Protein AF-A0ABD0Q5T2-F1 (afdb_monomer_lite)

InterPro domains:
  IPR003439 ABC transporter-like, ATP-binding domain [PF00005] (1-73)
  IPR027417 P-loop containing nucleoside triphosphate hydrolase [G3DSA:3.40.50.300] (1-101)
  IPR027417 P-loop containing nucleoside triphosphate hydrolase [SSF52540] (1-100)
  IPR050173 ATP-binding cassette transpor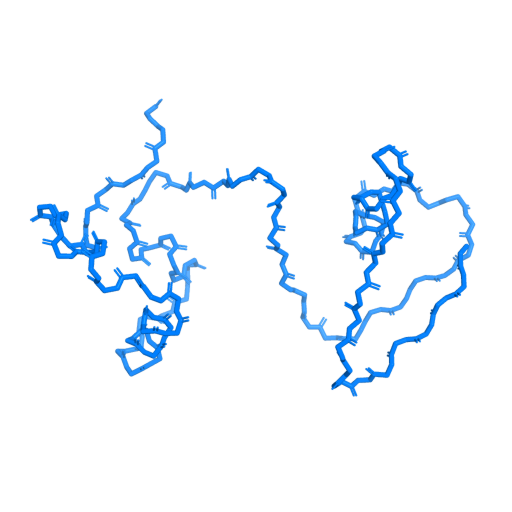ter C-like [PTHR24223] (1-101)

Structure (mmCIF, N/CA/C/O backbone):
data_AF-A0ABD0Q5T2-F1
#
_entry.id   AF-A0ABD0Q5T2-F1
#
loop_
_atom_site.group_PDB
_atom_site.id
_atom_site.type_symbol
_atom_site.label_atom_id
_atom_site.label_alt_id
_atom_site.label_comp_id
_atom_site.label_asym_id
_atom_site.label_entity_id
_atom_site.label_seq_id
_atom_site.pdbx_PDB_ins_code
_atom_site.Cartn_x
_atom_site.Cartn_y
_atom_site.Cartn_z
_atom_site.occupancy
_atom_site.B_iso_or_equiv
_atom_site.auth_seq_id
_atom_site.auth_comp_id
_atom_site.auth_asym_id
_atom_site.auth_atom_id
_atom_site.pdbx_PDB_model_num
ATOM 1 N N . ILE A 1 1 ? -11.374 5.739 22.724 1.00 89.81 1 ILE A N 1
ATOM 2 C CA . ILE A 1 1 ? -11.622 6.475 21.456 1.00 89.81 1 ILE A CA 1
ATOM 3 C C . ILE A 1 1 ? -12.885 5.889 20.842 1.00 89.81 1 ILE A C 1
ATOM 5 O O . ILE A 1 1 ? -12.976 4.672 20.813 1.00 89.81 1 ILE A O 1
ATOM 9 N N . ASN A 1 2 ? -13.835 6.714 20.390 1.00 95.38 2 ASN A N 1
ATOM 10 C CA . ASN A 1 2 ? -15.090 6.248 19.787 1.00 95.38 2 ASN A CA 1
ATOM 11 C C . ASN A 1 2 ? -15.230 6.856 18.389 1.00 95.38 2 ASN A C 1
ATOM 13 O O . ASN A 1 2 ? -15.419 8.063 18.267 1.00 95.38 2 ASN A O 1
ATOM 17 N N . VAL A 1 3 ? -15.097 6.035 17.347 1.00 95.44 3 VAL A N 1
ATOM 18 C CA . VAL A 1 3 ? -15.182 6.462 15.943 1.00 95.44 3 VAL A CA 1
ATOM 19 C C . VAL A 1 3 ? -15.921 5.390 15.150 1.00 95.44 3 VAL A C 1
ATOM 21 O O . VAL A 1 3 ? -15.700 4.198 15.353 1.00 95.44 3 VAL A O 1
ATOM 24 N N . MET A 1 4 ? -16.781 5.820 14.230 1.00 96.44 4 MET A N 1
ATOM 25 C CA . MET A 1 4 ? -17.441 4.963 13.251 1.00 96.44 4 MET A CA 1
ATOM 26 C C . MET A 1 4 ? -17.218 5.562 11.865 1.00 96.44 4 MET A C 1
ATOM 28 O O . MET A 1 4 ? -17.471 6.746 11.658 1.00 96.44 4 MET A O 1
ATOM 32 N N . VAL A 1 5 ? -16.732 4.748 10.930 1.00 96.31 5 VAL A N 1
ATOM 33 C CA . VAL A 1 5 ? -16.388 5.186 9.573 1.00 96.31 5 VAL A CA 1
ATOM 34 C C . VAL A 1 5 ? -17.283 4.447 8.578 1.00 96.31 5 VAL A C 1
ATOM 36 O O . VAL A 1 5 ? -17.173 3.224 8.468 1.00 96.31 5 VAL A O 1
ATOM 39 N N . PRO A 1 6 ? -18.185 5.143 7.862 1.00 96.69 6 PRO A N 1
ATOM 40 C CA . PRO A 1 6 ? -18.997 4.522 6.824 1.00 96.69 6 PRO A CA 1
ATOM 41 C C . PRO A 1 6 ? -18.141 3.970 5.681 1.00 96.69 6 PRO A C 1
ATOM 43 O O . PRO A 1 6 ? -17.119 4.552 5.306 1.00 96.69 6 PRO A O 1
ATOM 46 N N . GLN A 1 7 ? -18.583 2.863 5.085 1.00 95.94 7 GLN A N 1
ATOM 47 C CA . GLN A 1 7 ? -17.934 2.294 3.906 1.00 95.94 7 GLN A CA 1
ATOM 48 C C . GLN A 1 7 ? -17.962 3.297 2.741 1.00 95.94 7 GLN A C 1
ATOM 50 O O . GLN A 1 7 ? -19.000 3.891 2.461 1.00 95.94 7 GLN A O 1
ATOM 55 N N . GLY A 1 8 ? -16.826 3.461 2.056 1.00 96.25 8 GLY A N 1
ATOM 56 C CA . GLY A 1 8 ? -16.694 4.384 0.921 1.00 96.25 8 GLY A CA 1
ATOM 57 C C . GLY A 1 8 ? -16.453 5.846 1.311 1.00 96.25 8 GLY A C 1
ATOM 58 O O . GLY A 1 8 ? -16.541 6.717 0.452 1.00 96.25 8 GLY A O 1
ATOM 59 N N . SER A 1 9 ? -16.162 6.128 2.584 1.00 97.06 9 SER A N 1
ATOM 60 C CA . SER A 1 9 ? -15.827 7.476 3.052 1.00 97.06 9 SER A CA 1
ATOM 61 C C . SER A 1 9 ? -14.319 7.768 3.005 1.00 97.06 9 SER A C 1
ATOM 63 O O . SER A 1 9 ? -13.492 6.857 3.066 1.00 97.06 9 SER A O 1
ATOM 65 N N . LEU A 1 10 ? -13.971 9.057 2.916 1.00 97.25 10 LEU A N 1
ATOM 66 C CA . LEU A 1 10 ? -12.609 9.572 3.070 1.00 97.25 10 LEU A CA 1
ATOM 67 C C . LEU A 1 10 ? -12.487 10.251 4.440 1.00 97.25 10 LEU A C 1
ATOM 69 O O . LEU A 1 10 ? -13.215 11.202 4.723 1.00 97.25 10 LEU A O 1
ATOM 73 N N . LEU A 1 11 ? -11.568 9.774 5.281 1.00 96.38 11 LEU A N 1
ATOM 74 C CA . LEU A 1 11 ? -11.336 10.285 6.634 1.00 96.38 11 LEU A CA 1
ATOM 75 C C . LEU A 1 11 ? -9.895 10.784 6.781 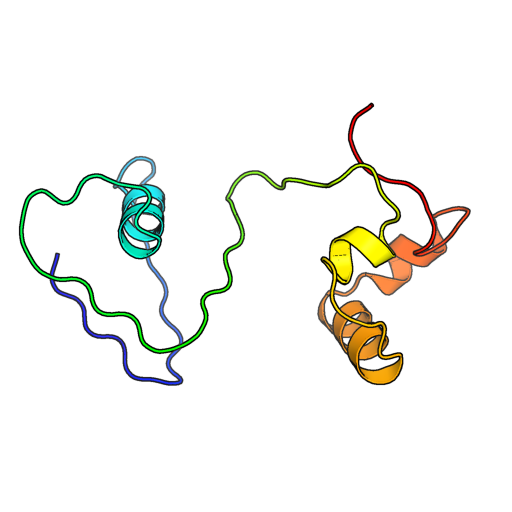1.00 96.38 11 LEU A C 1
ATOM 77 O O . LEU A 1 11 ? -8.959 10.113 6.353 1.00 96.38 11 LEU A O 1
ATOM 81 N N . ALA A 1 12 ? -9.719 11.920 7.458 1.00 97.31 12 ALA A N 1
ATOM 82 C CA . ALA A 1 12 ? -8.416 12.440 7.860 1.00 97.31 12 ALA A CA 1
ATOM 83 C C . ALA A 1 12 ? -8.300 12.501 9.392 1.00 97.31 12 ALA A C 1
ATOM 85 O O . ALA A 1 12 ? -9.251 12.875 10.078 1.00 97.31 12 ALA A O 1
ATOM 86 N N . VAL A 1 13 ? -7.119 12.170 9.925 1.00 96.12 13 VAL A N 1
ATOM 87 C CA . VAL A 1 13 ? -6.789 12.282 11.355 1.00 96.12 13 VAL A CA 1
ATOM 88 C C . VAL A 1 13 ? -5.726 13.362 11.531 1.00 96.12 13 VAL A C 1
ATOM 90 O O . VAL A 1 13 ? -4.627 13.253 10.991 1.00 96.12 13 VAL A O 1
ATOM 93 N N . VAL A 1 14 ? -6.038 14.400 12.305 1.00 97.00 14 VAL A N 1
ATOM 94 C CA . VAL A 1 14 ? -5.176 15.576 12.497 1.00 97.00 14 VAL A CA 1
ATOM 95 C C . VAL A 1 14 ? -4.895 15.825 13.977 1.00 97.00 14 VAL A C 1
ATOM 97 O O . VAL A 1 14 ? -5.682 15.455 14.843 1.00 97.00 14 VAL A O 1
ATOM 100 N N . GLY A 1 15 ? -3.751 16.442 14.274 1.00 97.00 15 GLY A N 1
ATOM 101 C CA . GLY A 1 15 ? -3.328 16.767 15.637 1.00 97.00 15 GLY A CA 1
ATOM 102 C C . GLY A 1 15 ? -1.821 17.003 15.736 1.00 97.00 15 GLY A C 1
ATOM 103 O O . GLY A 1 15 ? -1.077 16.705 14.796 1.00 97.00 15 GLY A O 1
ATOM 104 N N . HIS A 1 16 ? -1.357 17.514 16.876 1.00 97.50 16 HIS A N 1
ATOM 105 C CA . HIS A 1 16 ? 0.055 17.842 17.115 1.00 97.50 16 HIS A CA 1
ATOM 106 C C . HIS A 1 16 ? 0.999 16.627 17.024 1.00 97.50 16 HIS A C 1
ATOM 108 O O . HIS A 1 16 ? 0.580 15.466 17.067 1.00 97.50 16 HIS A O 1
ATOM 114 N N . VAL A 1 17 ? 2.303 16.874 16.873 1.00 96.31 17 VAL A N 1
ATOM 115 C CA . VAL A 1 17 ? 3.325 15.814 16.944 1.00 96.31 17 VAL A CA 1
ATOM 116 C C . VAL A 1 17 ? 3.236 15.119 18.308 1.00 96.31 17 VAL A C 1
ATOM 118 O O . VAL A 1 17 ? 2.999 15.769 19.320 1.00 96.31 17 VAL A O 1
ATOM 121 N N . GLY A 1 18 ? 3.352 13.788 18.330 1.00 95.00 18 GLY A N 1
ATOM 122 C CA . GLY A 1 18 ? 3.257 13.001 19.565 1.00 95.00 18 GLY A CA 1
ATOM 123 C C . GLY A 1 18 ? 1.837 12.771 20.103 1.00 95.00 18 GLY A C 1
ATOM 124 O O . GLY A 1 18 ? 1.687 12.074 21.096 1.00 95.00 18 GLY A O 1
ATOM 125 N N . CYS A 1 19 ? 0.776 13.262 19.447 1.00 96.50 19 CYS A N 1
ATOM 126 C CA . CYS A 1 19 ? -0.603 13.083 19.934 1.00 96.50 19 CYS A CA 1
ATOM 127 C C . CYS A 1 19 ? -1.218 11.689 19.661 1.00 96.50 19 CYS A C 1
ATOM 129 O O . CYS A 1 19 ? -2.429 11.523 19.773 1.00 96.50 19 CYS A O 1
ATOM 131 N N . GLY A 1 20 ? -0.415 10.704 19.239 1.00 95.94 20 GLY A N 1
ATOM 132 C CA . GLY A 1 20 ? -0.873 9.323 19.040 1.00 95.94 20 GLY A CA 1
ATOM 133 C C . GLY A 1 20 ? -1.538 9.005 17.694 1.00 95.94 20 GLY A C 1
ATOM 134 O O . GLY A 1 20 ? -2.242 8.009 17.599 1.00 95.94 20 GLY A O 1
ATOM 135 N N . LYS A 1 21 ? -1.322 9.798 16.631 1.00 96.94 21 LYS A N 1
ATOM 136 C CA . LYS A 1 21 ? -1.872 9.496 15.286 1.00 96.94 21 LYS A CA 1
ATOM 137 C C . LYS A 1 21 ? -1.369 8.158 14.738 1.00 96.94 21 LYS A C 1
ATOM 139 O O . LYS A 1 21 ? -2.166 7.326 14.326 1.00 96.94 21 LYS A O 1
ATOM 144 N N . THR A 1 22 ? -0.056 7.938 14.785 1.00 96.38 22 THR A N 1
ATOM 145 C CA . THR A 1 22 ? 0.556 6.665 14.380 1.00 96.38 22 THR A CA 1
ATOM 146 C C . THR A 1 22 ? 0.088 5.530 15.290 1.00 96.38 22 THR A C 1
ATOM 148 O O . THR A 1 22 ? -0.284 4.475 14.798 1.00 96.38 22 THR A O 1
ATOM 151 N N . SER A 1 23 ? -0.019 5.781 16.600 1.00 95.88 23 SER A N 1
ATOM 152 C CA . SER A 1 23 ? -0.560 4.816 17.565 1.00 95.88 23 SER A CA 1
ATOM 153 C C . SER A 1 23 ? -2.008 4.422 17.255 1.00 95.88 23 SER A C 1
ATOM 155 O O . SER A 1 23 ? -2.362 3.256 17.371 1.00 95.88 23 SER A O 1
ATOM 157 N N . LEU A 1 24 ? -2.852 5.357 16.805 1.00 95.56 24 LEU A N 1
ATOM 158 C CA . LEU A 1 24 ? -4.211 5.039 16.367 1.00 95.56 24 LEU A CA 1
ATOM 159 C C . LEU A 1 24 ? -4.199 4.073 15.175 1.00 95.56 24 LEU A C 1
ATOM 161 O O . LEU A 1 24 ? -4.961 3.110 15.175 1.00 95.56 24 LEU A O 1
ATOM 165 N N . VAL A 1 25 ? -3.332 4.301 14.184 1.00 96.12 25 VAL A N 1
ATOM 166 C CA . VAL A 1 25 ? -3.198 3.406 13.022 1.00 96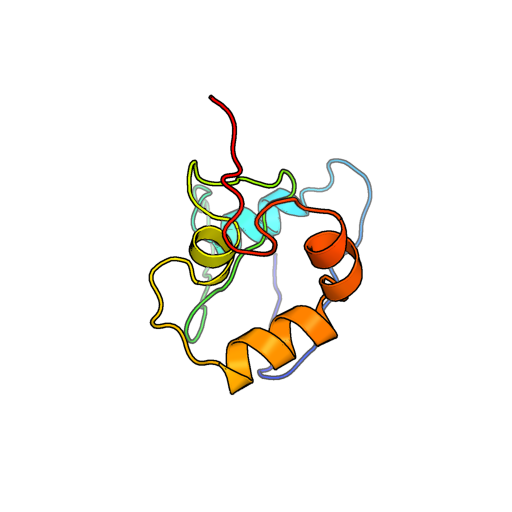.12 25 VAL A CA 1
ATOM 167 C C . VAL A 1 25 ? -2.675 2.031 13.448 1.00 96.12 25 VAL A C 1
ATOM 169 O O . VAL A 1 25 ? -3.293 1.029 13.102 1.00 96.12 25 VAL A O 1
ATOM 172 N N . SER A 1 26 ? -1.623 1.960 14.268 1.00 95.62 26 SER A N 1
ATOM 173 C CA . SER A 1 26 ? -1.094 0.687 14.786 1.00 95.62 26 SER A CA 1
ATOM 174 C C . SER A 1 26 ? -2.117 -0.084 15.629 1.00 95.62 26 SER A C 1
ATOM 176 O O . SER A 1 26 ? -2.219 -1.303 15.508 1.00 95.62 26 SER A O 1
ATOM 178 N N . ALA A 1 27 ? -2.947 0.600 16.424 1.00 95.25 27 ALA A N 1
ATOM 179 C CA . ALA A 1 27 ? -4.046 -0.036 17.151 1.00 95.25 27 ALA A CA 1
ATOM 180 C C . ALA A 1 27 ? -5.104 -0.637 16.208 1.00 95.25 27 ALA A C 1
ATOM 182 O O . ALA A 1 27 ? -5.617 -1.722 16.481 1.00 95.25 27 ALA A O 1
ATOM 183 N N . LEU A 1 28 ? -5.410 0.025 15.084 1.00 95.31 28 LEU A N 1
ATOM 184 C CA . LEU A 1 28 ? -6.310 -0.516 14.056 1.00 95.31 28 LEU A CA 1
ATOM 185 C C . LEU A 1 28 ? -5.702 -1.725 13.331 1.00 95.31 28 LEU A C 1
ATOM 187 O O . LEU A 1 28 ? -6.431 -2.651 12.988 1.00 95.31 28 LEU A O 1
ATOM 191 N N . LEU A 1 29 ? -4.384 -1.746 13.130 1.00 95.38 29 LEU A N 1
ATOM 192 C CA . LEU A 1 29 ? -3.667 -2.881 12.536 1.00 95.38 29 LEU A CA 1
ATOM 193 C C . LEU A 1 29 ? -3.485 -4.063 13.502 1.00 95.38 29 LEU A C 1
ATOM 195 O O . LEU A 1 29 ? -3.093 -5.144 13.071 1.00 95.38 29 LEU A O 1
ATOM 199 N N . GLY A 1 30 ? -3.786 -3.881 14.792 1.00 93.88 30 GLY A N 1
ATOM 200 C CA . GLY A 1 30 ? -3.581 -4.900 15.824 1.00 93.88 30 GLY A CA 1
ATOM 201 C C . GLY A 1 30 ? -2.134 -5.014 16.314 1.00 93.88 30 GLY A C 1
ATOM 202 O O . GLY A 1 30 ? -1.790 -5.993 16.966 1.00 93.88 30 GLY A O 1
ATOM 203 N N . GLU A 1 31 ? -1.291 -4.019 16.032 1.00 94.38 31 GLU A N 1
ATOM 204 C CA . GLU A 1 31 ? 0.120 -3.971 16.450 1.00 94.38 31 GLU A CA 1
ATOM 205 C C . GLU A 1 31 ? 0.310 -3.434 17.880 1.00 94.38 31 GLU A C 1
ATOM 207 O O . GLU A 1 31 ? 1.427 -3.386 18.389 1.00 94.38 31 GLU A O 1
ATOM 212 N N . MET A 1 32 ? -0.769 -3.001 18.537 1.00 94.81 32 MET A N 1
ATOM 213 C CA . MET A 1 32 ? -0.746 -2.499 19.912 1.00 94.81 32 MET A CA 1
ATOM 214 C C . MET A 1 32 ? -1.584 -3.372 20.839 1.00 94.81 32 MET A C 1
ATOM 216 O O . MET A 1 32 ? -2.652 -3.859 20.464 1.00 94.81 32 MET A O 1
ATOM 220 N N . GLU A 1 33 ? -1.130 -3.504 22.086 1.00 94.81 33 GLU A N 1
ATOM 221 C CA . GLU A 1 33 ? -1.904 -4.163 23.131 1.00 94.81 33 GLU A CA 1
ATOM 222 C C . GLU A 1 33 ? -3.181 -3.368 23.426 1.00 94.81 33 GLU A C 1
ATOM 224 O O . GLU A 1 33 ? -3.159 -2.175 23.749 1.00 94.81 33 GLU A O 1
ATOM 229 N N . LYS A 1 34 ? -4.323 -4.042 23.305 1.00 93.50 34 LYS A N 1
ATOM 230 C CA . LYS A 1 34 ? -5.622 -3.453 23.597 1.00 93.50 34 LYS A CA 1
ATOM 231 C C . LYS A 1 34 ? -5.904 -3.568 25.090 1.00 93.50 34 LYS A C 1
ATOM 233 O O . LYS A 1 34 ? -6.108 -4.670 25.584 1.00 93.50 34 LYS A O 1
ATOM 238 N N . GLN A 1 35 ? -6.022 -2.429 25.766 1.00 94.12 35 GLN A N 1
ATOM 239 C CA . GLN A 1 35 ? -6.435 -2.397 27.170 1.00 94.12 35 GLN A CA 1
ATOM 240 C C . GLN A 1 35 ? -7.935 -2.697 27.320 1.00 94.12 35 GLN A C 1
ATOM 242 O O . GLN A 1 35 ? -8.314 -3.664 27.969 1.00 94.12 35 GLN A O 1
ATOM 247 N N . GLU A 1 36 ? -8.798 -1.913 26.665 1.00 95.38 36 GLU A N 1
ATOM 248 C CA . GLU A 1 36 ? -10.259 -2.036 26.771 1.00 95.38 36 GLU A CA 1
ATOM 249 C C . GLU A 1 36 ? -10.961 -1.684 25.443 1.00 95.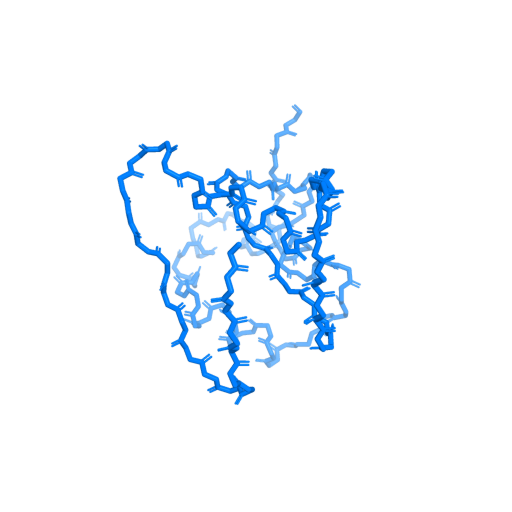38 36 GLU A C 1
ATOM 251 O O . GLU A 1 36 ? -10.365 -1.106 24.532 1.00 95.38 36 GLU A O 1
ATOM 256 N N . GLY A 1 37 ? -12.248 -2.034 25.321 1.00 95.06 37 GLY A N 1
ATOM 257 C CA . GLY A 1 37 ? -13.088 -1.711 24.161 1.00 95.06 37 GLY A CA 1
ATOM 258 C C . GLY A 1 37 ? -13.037 -2.725 23.010 1.00 95.06 37 GLY A C 1
ATOM 259 O O . GLY A 1 37 ? -12.547 -3.856 23.141 1.00 95.06 37 GLY A O 1
ATOM 260 N N . GLN A 1 38 ? -13.587 -2.326 21.860 1.00 95.00 38 GLN A N 1
ATOM 261 C CA . GLN A 1 38 ? -13.741 -3.178 20.679 1.00 95.00 38 GLN A CA 1
ATOM 262 C C . GLN A 1 38 ? -13.331 -2.442 19.400 1.00 95.00 38 GLN A C 1
ATOM 264 O O . GLN A 1 38 ? -13.657 -1.273 19.210 1.00 95.00 38 GLN A O 1
ATOM 269 N N . ILE A 1 39 ? -12.647 -3.164 18.513 1.00 95.50 39 ILE A N 1
ATOM 270 C CA . ILE A 1 39 ? -12.300 -2.734 17.158 1.00 95.50 39 ILE A CA 1
ATOM 271 C C . ILE A 1 39 ? -12.898 -3.765 16.200 1.00 95.50 39 ILE A C 1
ATOM 273 O O . ILE A 1 39 ? -12.802 -4.967 16.446 1.00 95.50 39 ILE A O 1
ATOM 277 N N . SER A 1 40 ? -13.539 -3.300 15.131 1.00 95.56 40 SER A N 1
ATOM 278 C CA . SER A 1 40 ? -14.097 -4.150 14.079 1.00 95.56 40 SER A CA 1
ATOM 279 C C . SER A 1 40 ? -13.747 -3.557 12.722 1.00 95.56 40 SER A C 1
ATOM 281 O O . SER A 1 40 ? -14.130 -2.426 12.426 1.00 95.56 40 SER A O 1
ATOM 283 N N . ILE A 1 41 ? -13.043 -4.328 11.894 1.00 95.62 41 ILE A N 1
ATOM 284 C CA . ILE A 1 41 ? -12.637 -3.947 10.538 1.00 95.62 41 ILE A CA 1
ATOM 285 C C . ILE A 1 41 ? -13.275 -4.923 9.556 1.00 95.62 41 ILE A C 1
ATOM 287 O O . ILE A 1 41 ? -13.294 -6.131 9.784 1.00 95.62 41 ILE A O 1
ATOM 291 N N . ARG A 1 42 ? -13.821 -4.394 8.459 1.00 94.81 42 ARG A N 1
ATOM 292 C CA . ARG A 1 42 ? -14.473 -5.186 7.414 1.00 94.81 42 ARG A CA 1
ATOM 293 C C . ARG A 1 42 ? -13.601 -5.216 6.160 1.00 94.81 42 ARG A C 1
ATOM 295 O O . ARG A 1 42 ? -13.370 -4.173 5.560 1.00 94.81 42 ARG A O 1
ATOM 302 N N . GLY A 1 43 ? -13.221 -6.413 5.715 1.00 94.75 43 GLY A N 1
ATOM 303 C CA . GLY A 1 43 ? -12.474 -6.625 4.470 1.00 94.75 43 GLY A CA 1
ATOM 304 C C . GLY A 1 43 ? -10.953 -6.600 4.644 1.00 94.75 43 GLY A C 1
ATOM 305 O O . GLY A 1 43 ? -10.441 -6.725 5.753 1.00 94.75 43 GLY A O 1
ATOM 306 N N . SER A 1 44 ? -10.236 -6.488 3.525 1.00 95.25 44 SER A N 1
ATOM 307 C CA . SER A 1 44 ? -8.772 -6.417 3.486 1.00 95.25 44 SER A CA 1
ATOM 308 C C . SER A 1 44 ? -8.257 -5.018 3.818 1.00 95.25 44 SER A C 1
ATOM 310 O O . SER A 1 44 ? -8.869 -4.027 3.421 1.00 95.25 44 SER A O 1
ATOM 312 N N . VAL A 1 45 ? -7.090 -4.947 4.455 1.00 95.94 45 VAL A N 1
ATOM 313 C CA . VAL A 1 45 ? -6.414 -3.694 4.817 1.00 95.94 45 VAL A CA 1
ATOM 314 C C . VAL A 1 45 ? -5.156 -3.519 3.967 1.00 95.94 45 VAL A C 1
ATOM 316 O O . VAL A 1 45 ? -4.431 -4.482 3.728 1.00 95.94 45 VAL A O 1
ATOM 319 N N . ALA A 1 46 ? -4.903 -2.289 3.520 1.00 96.38 46 ALA A N 1
ATOM 320 C CA . ALA A 1 46 ? -3.626 -1.865 2.957 1.00 96.38 46 ALA A CA 1
ATOM 321 C C . ALA A 1 46 ? -3.012 -0.816 3.890 1.00 96.38 46 ALA A C 1
ATOM 323 O O . ALA A 1 46 ? -3.726 0.055 4.389 1.00 96.38 46 ALA A O 1
ATOM 324 N N . TYR A 1 47 ? -1.707 -0.908 4.129 1.00 96.25 47 TYR A N 1
ATOM 325 C CA . TYR A 1 47 ? -0.982 -0.029 5.040 1.00 96.25 47 TYR A CA 1
ATOM 326 C C . TYR A 1 47 ? 0.272 0.515 4.362 1.00 96.25 47 TYR A C 1
ATOM 328 O O . TYR A 1 47 ? 0.976 -0.222 3.675 1.00 96.25 47 TYR A O 1
ATOM 336 N N . VAL A 1 48 ? 0.535 1.804 4.571 1.00 96.12 48 VAL A N 1
ATOM 337 C CA . VAL A 1 48 ? 1.761 2.477 4.142 1.00 96.12 48 VAL A CA 1
ATOM 338 C C . VAL A 1 48 ? 2.405 3.082 5.393 1.00 96.12 48 VAL A C 1
ATOM 340 O O . VAL A 1 48 ? 1.805 3.977 5.996 1.00 96.12 48 VAL A O 1
ATOM 343 N N . PRO A 1 49 ? 3.577 2.585 5.826 1.00 94.25 49 PRO A N 1
ATOM 344 C CA . PRO A 1 49 ? 4.249 3.084 7.019 1.00 94.25 49 PRO A CA 1
ATOM 345 C C . PRO A 1 49 ? 4.834 4.484 6.811 1.00 94.25 49 PRO A C 1
ATOM 347 O O . PRO A 1 49 ? 5.071 4.925 5.689 1.00 94.25 49 PRO A O 1
ATOM 350 N N . GLN A 1 50 ? 5.113 5.174 7.921 1.00 91.38 50 GLN A N 1
ATOM 351 C CA . GLN A 1 50 ? 5.763 6.490 7.898 1.00 91.38 50 GLN A CA 1
ATOM 352 C C . GLN A 1 50 ? 7.176 6.430 7.296 1.00 91.38 50 GLN A C 1
ATOM 354 O O . GLN A 1 50 ? 7.576 7.347 6.582 1.00 91.38 50 GLN A O 1
ATOM 359 N N . GLN A 1 51 ? 7.931 5.372 7.601 1.00 93.81 51 GLN A N 1
ATOM 360 C CA . GLN A 1 51 ? 9.220 5.091 6.979 1.00 93.81 51 GLN A CA 1
ATOM 361 C C . GLN A 1 51 ? 9.015 4.005 5.928 1.00 93.81 51 GLN A C 1
ATOM 363 O O . GLN A 1 51 ? 8.555 2.913 6.258 1.00 93.81 51 GLN A O 1
ATOM 368 N N . ALA A 1 52 ? 9.338 4.317 4.674 1.00 93.06 52 ALA A N 1
ATOM 369 C CA . ALA A 1 52 ? 9.237 3.358 3.585 1.00 93.06 52 ALA A CA 1
ATOM 370 C C . ALA A 1 52 ? 10.151 2.151 3.839 1.00 93.06 52 ALA A C 1
ATOM 372 O O . ALA A 1 52 ? 11.279 2.299 4.307 1.00 93.06 52 ALA A O 1
ATOM 373 N N . TRP A 1 53 ? 9.654 0.966 3.496 1.00 94.06 53 TRP A N 1
ATOM 374 C CA . TRP A 1 53 ? 10.412 -0.278 3.504 1.00 94.06 53 TRP A CA 1
ATOM 375 C C . TRP A 1 53 ? 10.393 -0.865 2.095 1.00 94.06 53 TRP A C 1
ATOM 377 O O . TRP A 1 53 ? 9.325 -0.985 1.493 1.00 94.06 53 TRP A O 1
ATOM 387 N N . ILE A 1 54 ? 11.572 -1.184 1.567 1.00 94.88 54 ILE A N 1
ATOM 388 C CA . ILE A 1 54 ? 11.776 -1.653 0.194 1.00 94.88 54 ILE A CA 1
ATOM 389 C C . ILE A 1 54 ? 12.529 -2.981 0.267 1.00 94.88 54 ILE A C 1
ATOM 391 O O . ILE A 1 54 ? 13.517 -3.097 0.988 1.00 94.88 54 ILE A O 1
ATOM 395 N N . GLN A 1 55 ? 12.048 -3.985 -0.463 1.00 94.31 55 GLN A N 1
ATOM 396 C CA . GLN A 1 55 ? 12.692 -5.292 -0.577 1.00 94.31 55 GLN A CA 1
ATOM 397 C C . GLN A 1 55 ? 13.859 -5.239 -1.557 1.00 94.31 55 GLN A C 1
ATOM 399 O O . GLN A 1 55 ? 13.778 -4.547 -2.571 1.00 94.31 55 GLN A O 1
ATOM 404 N N . ASN A 1 56 ? 14.872 -6.069 -1.304 1.00 95.81 56 ASN A N 1
ATOM 405 C CA . ASN A 1 56 ? 15.984 -6.316 -2.223 1.00 95.81 56 ASN A CA 1
ATOM 406 C C . ASN A 1 56 ? 15.510 -7.147 -3.417 1.00 95.81 56 ASN A C 1
ATOM 408 O O . ASN A 1 56 ? 15.622 -8.373 -3.427 1.00 95.81 56 ASN A O 1
ATOM 412 N N . ALA A 1 57 ? 14.911 -6.467 -4.386 1.00 96.06 57 ALA A N 1
ATOM 413 C CA . ALA A 1 57 ? 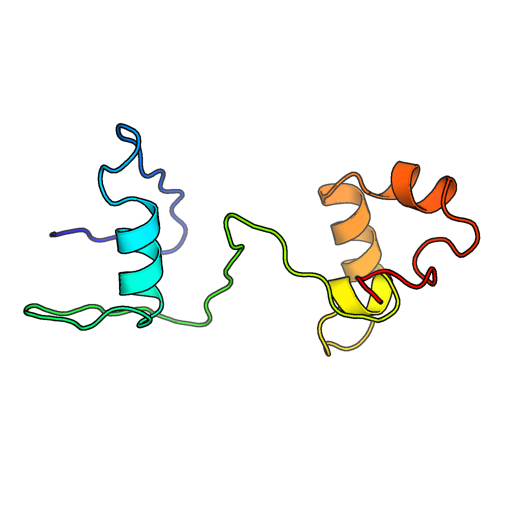14.295 -7.041 -5.572 1.00 96.06 57 ALA A CA 1
ATOM 414 C C . ALA A 1 57 ? 14.195 -5.972 -6.669 1.00 96.06 57 ALA A C 1
ATOM 416 O O . ALA A 1 57 ? 14.587 -4.818 -6.471 1.00 96.06 57 ALA A O 1
ATOM 417 N N . THR A 1 58 ? 13.640 -6.319 -7.830 1.00 97.12 58 THR A N 1
ATOM 418 C CA . THR A 1 58 ? 13.355 -5.300 -8.845 1.00 97.12 58 THR A CA 1
ATOM 419 C C . THR A 1 58 ? 12.301 -4.307 -8.346 1.00 97.12 58 THR A C 1
ATOM 421 O O . THR A 1 58 ? 11.480 -4.612 -7.468 1.00 97.12 58 THR A O 1
ATOM 424 N N . LEU A 1 59 ? 12.292 -3.102 -8.914 1.00 96.81 59 LEU A N 1
ATOM 425 C CA . LEU A 1 59 ? 11.248 -2.113 -8.645 1.00 96.81 59 LEU A CA 1
ATOM 426 C C . LEU A 1 59 ? 9.856 -2.682 -8.966 1.00 96.81 59 LEU A C 1
ATOM 428 O O . LEU A 1 59 ? 8.935 -2.551 -8.155 1.00 96.81 59 LEU A O 1
ATOM 432 N N . ARG A 1 60 ? 9.712 -3.394 -10.092 1.00 97.38 60 ARG A N 1
ATOM 433 C CA . ARG A 1 60 ? 8.474 -4.092 -10.463 1.00 97.38 60 ARG A CA 1
ATOM 434 C C . ARG A 1 60 ? 8.034 -5.082 -9.389 1.00 97.38 60 ARG A C 1
ATOM 436 O O . ARG A 1 60 ? 6.859 -5.085 -9.030 1.00 97.38 60 ARG A O 1
ATOM 443 N N . ASP A 1 61 ? 8.943 -5.894 -8.860 1.00 97.38 61 ASP A N 1
ATOM 444 C CA . ASP A 1 61 ? 8.602 -6.888 -7.835 1.00 97.38 61 ASP A CA 1
ATOM 445 C C . ASP A 1 61 ? 8.165 -6.236 -6.522 1.00 97.38 61 ASP A C 1
ATOM 447 O O . ASP A 1 61 ? 7.219 -6.705 -5.884 1.00 97.38 61 ASP A O 1
ATOM 451 N N . ASN A 1 62 ? 8.786 -5.112 -6.153 1.00 97.00 62 ASN A N 1
ATOM 452 C CA . ASN A 1 62 ? 8.353 -4.299 -5.018 1.00 97.00 62 ASN A CA 1
ATOM 453 C C . ASN A 1 62 ? 6.926 -3.752 -5.206 1.00 97.00 62 ASN A C 1
ATOM 455 O O . ASN A 1 62 ? 6.133 -3.811 -4.267 1.00 97.00 62 ASN A O 1
ATOM 459 N N . ILE A 1 63 ? 6.568 -3.281 -6.409 1.00 96.88 63 ILE A N 1
ATOM 460 C CA . ILE A 1 63 ? 5.208 -2.798 -6.720 1.00 96.88 63 ILE A CA 1
ATOM 461 C C . ILE A 1 63 ? 4.191 -3.947 -6.751 1.00 96.88 63 ILE A C 1
ATOM 463 O O . ILE A 1 63 ? 3.078 -3.815 -6.237 1.00 96.88 63 ILE A O 1
ATOM 467 N N . LEU A 1 64 ? 4.538 -5.073 -7.381 1.00 97.62 64 LEU A N 1
ATOM 468 C CA . LEU A 1 64 ? 3.649 -6.230 -7.502 1.00 97.62 64 LEU A CA 1
ATOM 469 C C . LEU A 1 64 ? 3.412 -6.909 -6.157 1.00 97.62 64 LEU A C 1
ATOM 471 O O . LEU A 1 64 ? 2.321 -7.431 -5.921 1.00 97.62 64 LEU A O 1
ATOM 475 N N . PHE A 1 65 ? 4.425 -6.922 -5.292 1.00 96.75 65 PHE A N 1
ATOM 476 C CA . PHE A 1 65 ? 4.363 -7.482 -3.948 1.00 96.75 65 PHE A CA 1
ATOM 477 C C . PHE A 1 65 ? 3.780 -8.910 -3.934 1.00 96.75 65 PHE A C 1
ATOM 479 O O . PHE A 1 65 ? 2.818 -9.225 -3.229 1.00 96.75 65 PHE A O 1
ATOM 486 N N . GLY A 1 66 ? 4.315 -9.769 -4.811 1.00 95.75 66 GLY A N 1
ATOM 487 C CA . GLY A 1 66 ? 3.893 -11.167 -4.978 1.00 95.75 66 GLY A CA 1
ATOM 488 C C . GLY A 1 66 ? 2.590 -11.377 -5.764 1.00 95.75 66 GLY A C 1
ATOM 489 O O . GLY A 1 66 ? 2.136 -12.514 -5.910 1.00 95.75 66 GLY A O 1
ATOM 490 N N . ARG A 1 67 ? 1.958 -10.317 -6.283 1.00 97.44 67 ARG A N 1
ATOM 491 C CA . ARG A 1 67 ? 0.792 -10.424 -7.176 1.00 97.44 67 ARG A CA 1
ATOM 492 C C . ARG A 1 67 ? 1.227 -10.678 -8.626 1.00 97.44 67 ARG A C 1
ATOM 494 O O . ARG A 1 67 ? 2.290 -10.221 -9.035 1.00 97.44 67 ARG A O 1
ATOM 501 N N . PRO A 1 68 ? 0.397 -11.364 -9.432 1.00 97.81 68 PRO A N 1
ATOM 502 C CA . PRO A 1 68 ? 0.693 -11.568 -10.844 1.00 97.81 68 PRO A CA 1
ATOM 503 C C . PRO A 1 68 ? 0.737 -10.238 -11.600 1.00 97.81 68 PRO A C 1
ATOM 505 O O . PRO A 1 68 ? -0.058 -9.328 -11.348 1.00 97.81 68 PRO A O 1
ATOM 508 N N . TYR A 1 69 ? 1.652 -10.161 -12.562 1.00 98.06 69 TYR A N 1
ATOM 509 C CA . TYR A 1 69 ? 1.791 -9.012 -13.442 1.00 98.06 69 TYR A CA 1
ATOM 510 C C . TYR A 1 69 ? 0.602 -8.910 -14.404 1.00 98.06 69 TYR A C 1
ATOM 512 O O . TYR A 1 69 ? 0.310 -9.837 -15.159 1.00 98.06 69 TYR A O 1
ATOM 520 N N . VAL A 1 70 ? -0.079 -7.764 -14.382 1.00 98.38 70 VAL A N 1
ATOM 521 C CA . VAL A 1 70 ? -1.191 -7.446 -15.284 1.00 98.38 70 VAL A CA 1
ATOM 522 C C . VAL A 1 70 ? -0.908 -6.088 -15.908 1.00 98.38 70 VAL A C 1
ATOM 524 O O . VAL A 1 70 ? -1.131 -5.063 -15.267 1.00 98.38 70 VAL A O 1
ATOM 527 N N . GLU A 1 71 ? -0.433 -6.095 -17.155 1.00 97.44 71 GLU A N 1
ATOM 528 C CA . GLU A 1 71 ? 0.069 -4.922 -17.891 1.00 97.44 71 GLU A CA 1
ATOM 529 C C . GLU A 1 71 ? -0.816 -3.679 -17.721 1.00 97.44 71 GLU A C 1
ATOM 531 O O . GLU A 1 71 ? -0.349 -2.632 -17.281 1.00 97.44 71 GLU A O 1
ATOM 536 N N . GLN A 1 72 ? -2.115 -3.800 -18.013 1.00 98.12 72 GLN A N 1
ATOM 537 C CA . GLN A 1 72 ? -3.039 -2.663 -17.985 1.00 98.12 72 GLN A CA 1
ATOM 538 C C . GLN A 1 72 ? -3.173 -2.055 -16.583 1.00 98.12 72 GLN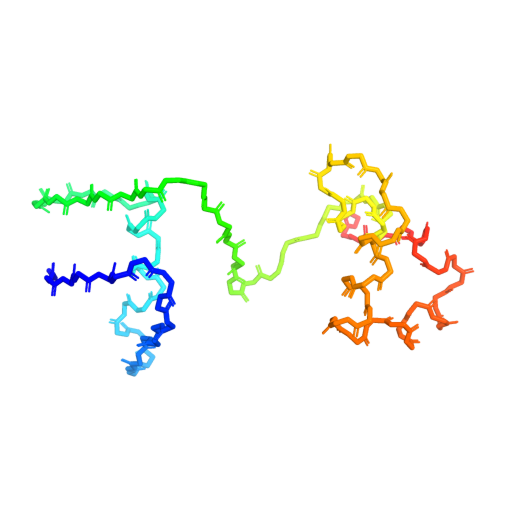 A C 1
ATOM 540 O O . GLN A 1 72 ? -3.171 -0.836 -16.427 1.00 98.12 72 GLN A O 1
ATOM 545 N N . LYS A 1 73 ? -3.268 -2.904 -15.552 1.00 98.06 73 LYS A N 1
ATOM 546 C CA . LYS A 1 73 ? -3.348 -2.451 -14.160 1.00 98.06 73 LYS A CA 1
ATOM 547 C C . LYS A 1 73 ? -2.030 -1.818 -13.728 1.00 98.06 73 LYS A C 1
ATOM 549 O O . LYS A 1 73 ? -2.044 -0.783 -13.074 1.00 98.06 73 LYS A O 1
ATOM 554 N N . TYR A 1 74 ? -0.916 -2.445 -14.089 1.00 98.25 74 TYR A N 1
ATOM 555 C CA . TYR A 1 74 ? 0.414 -1.987 -13.723 1.00 98.25 74 TYR A CA 1
ATOM 556 C C . TYR A 1 74 ? 0.706 -0.603 -14.311 1.00 98.25 74 TYR A C 1
ATOM 558 O O . TYR A 1 74 ? 1.023 0.313 -13.559 1.00 98.25 74 TYR A O 1
ATOM 566 N N . ARG A 1 75 ? 0.468 -0.403 -15.615 1.00 97.50 75 ARG A N 1
ATOM 567 C CA . ARG A 1 75 ? 0.607 0.914 -16.262 1.00 97.50 75 ARG A CA 1
ATOM 568 C C . ARG A 1 75 ? -0.286 1.977 -15.634 1.00 97.50 75 ARG A C 1
ATOM 570 O O . ARG A 1 75 ? 0.193 3.060 -15.329 1.00 97.50 75 ARG A O 1
ATOM 577 N N . CYS A 1 76 ? -1.553 1.649 -15.374 1.00 98.12 76 CYS A N 1
ATOM 578 C CA . CYS A 1 76 ? -2.482 2.578 -14.730 1.00 98.12 76 CYS A CA 1
ATOM 579 C C . CYS A 1 76 ? -1.988 3.019 -13.340 1.00 98.12 76 CYS A C 1
ATOM 581 O O . CYS A 1 76 ? -2.103 4.192 -12.995 1.00 98.12 76 CYS A O 1
ATOM 583 N N . VAL A 1 77 ? -1.401 2.105 -12.558 1.00 97.56 77 VAL A N 1
ATOM 584 C CA . VAL A 1 77 ? -0.795 2.435 -11.258 1.00 97.56 77 VAL A CA 1
ATOM 585 C C . VAL A 1 77 ? 0.439 3.321 -11.429 1.00 97.56 77 VAL A C 1
ATOM 587 O O . VAL A 1 77 ? 0.553 4.314 -10.717 1.00 97.56 77 VAL A O 1
ATOM 590 N N . LEU A 1 78 ? 1.332 3.015 -12.375 1.00 97.62 78 LEU A N 1
ATOM 591 C CA . LEU A 1 78 ? 2.518 3.841 -12.636 1.00 97.62 78 LEU A CA 1
ATOM 592 C C . LEU A 1 78 ? 2.149 5.275 -13.032 1.00 97.62 78 LEU A C 1
ATOM 594 O O . LEU A 1 78 ? 2.728 6.223 -12.504 1.00 97.62 78 LEU A O 1
ATOM 598 N N . GLU A 1 79 ? 1.156 5.434 -13.907 1.00 97.31 79 GLU A N 1
ATOM 599 C CA . GLU A 1 79 ? 0.640 6.742 -14.318 1.00 97.31 79 GLU A CA 1
ATOM 600 C C . GLU A 1 79 ? -0.013 7.486 -13.145 1.00 97.31 79 GLU A C 1
ATOM 602 O O . GLU A 1 79 ? 0.298 8.652 -12.907 1.00 97.31 79 GLU A O 1
ATOM 607 N N . ALA A 1 80 ? -0.872 6.816 -12.367 1.00 97.75 80 ALA A N 1
ATOM 608 C CA . ALA A 1 80 ? -1.550 7.418 -11.216 1.00 97.75 80 ALA A CA 1
ATOM 609 C C . ALA A 1 80 ? -0.581 7.831 -10.093 1.00 97.75 80 ALA A C 1
ATOM 611 O O . ALA A 1 80 ? -0.847 8.795 -9.376 1.00 97.75 80 ALA A O 1
ATOM 612 N N . CYS A 1 81 ? 0.537 7.117 -9.945 1.00 97.56 81 CYS A N 1
ATOM 613 C CA . CYS A 1 81 ? 1.612 7.443 -9.010 1.00 97.56 81 CYS A CA 1
ATOM 614 C C . CYS A 1 81 ? 2.672 8.385 -9.603 1.00 97.56 81 CYS A C 1
ATOM 616 O O . CYS A 1 81 ? 3.622 8.716 -8.900 1.00 97.56 81 CYS A O 1
ATOM 618 N N . ALA A 1 82 ? 2.513 8.816 -10.861 1.00 97.62 82 ALA A N 1
ATOM 619 C CA . ALA A 1 82 ? 3.449 9.672 -11.588 1.00 97.62 82 ALA A CA 1
ATOM 620 C C . ALA A 1 82 ? 4.893 9.131 -11.657 1.00 97.62 82 ALA A C 1
ATOM 622 O O . ALA A 1 82 ? 5.835 9.911 -11.717 1.00 97.62 82 ALA A O 1
ATOM 623 N N . LEU A 1 83 ? 5.064 7.805 -11.692 1.00 97.12 83 LEU A N 1
ATOM 624 C CA . LEU A 1 83 ? 6.380 7.151 -11.665 1.00 97.12 83 LEU A CA 1
ATOM 625 C C . LEU A 1 83 ? 7.052 7.038 -13.040 1.00 97.12 83 LEU A C 1
ATOM 627 O O . LEU A 1 83 ? 8.224 6.687 -13.118 1.00 97.12 83 LEU A O 1
ATOM 631 N N . THR A 1 84 ? 6.339 7.298 -14.139 1.00 95.56 84 THR A N 1
ATOM 632 C CA . THR A 1 84 ? 6.881 7.131 -15.500 1.00 95.56 84 THR A CA 1
ATOM 633 C C . THR A 1 84 ? 8.203 7.881 -15.731 1.00 95.56 84 THR A C 1
ATOM 635 O O . THR A 1 84 ? 9.144 7.238 -16.196 1.00 95.56 84 THR A O 1
ATOM 638 N N . PRO A 1 85 ? 8.345 9.173 -15.363 1.00 96.12 85 PRO A N 1
ATOM 639 C CA . PRO A 1 85 ? 9.607 9.895 -15.548 1.00 96.12 85 PRO A CA 1
ATOM 640 C C . PRO A 1 85 ? 10.753 9.316 -14.708 1.00 96.12 85 PRO A C 1
ATOM 642 O O . PRO A 1 85 ? 11.894 9.277 -15.162 1.00 96.12 85 PRO A O 1
ATOM 645 N N . ASP A 1 86 ? 10.454 8.832 -13.498 1.00 95.62 86 ASP A N 1
ATOM 646 C CA . ASP A 1 86 ? 11.448 8.209 -12.620 1.00 95.62 86 ASP A CA 1
ATOM 647 C C . ASP A 1 86 ? 11.956 6.882 -13.198 1.00 95.62 86 ASP A C 1
ATOM 649 O O . ASP A 1 86 ? 13.130 6.547 -13.062 1.00 95.62 86 ASP A O 1
ATOM 653 N N . LEU A 1 87 ? 11.098 6.124 -13.887 1.00 95.62 87 LEU A N 1
ATOM 654 C CA . LEU A 1 87 ? 11.503 4.883 -14.548 1.00 95.62 87 LEU A CA 1
ATOM 655 C C . LEU A 1 87 ? 12.382 5.135 -15.779 1.00 95.62 87 LEU A C 1
ATOM 657 O O . LEU A 1 87 ? 13.287 4.348 -16.035 1.00 95.62 87 LEU A O 1
ATOM 661 N N . GLU A 1 88 ? 12.154 6.215 -16.528 1.00 95.38 88 GLU A N 1
ATOM 662 C CA . GLU A 1 88 ? 12.933 6.541 -17.735 1.00 95.38 88 GLU A CA 1
ATOM 663 C C . GLU A 1 88 ? 14.404 6.857 -17.439 1.00 95.38 88 GLU A C 1
ATOM 665 O O . GLU A 1 88 ? 15.271 6.614 -18.281 1.00 95.38 88 GLU A O 1
ATOM 670 N N . VAL A 1 89 ? 14.703 7.376 -16.244 1.00 96.44 89 VAL A N 1
ATOM 671 C CA . VAL A 1 89 ? 16.081 7.687 -15.833 1.00 96.44 89 VAL A CA 1
ATOM 672 C C . VAL A 1 89 ? 16.827 6.479 -15.263 1.00 96.44 89 VAL A C 1
ATOM 674 O O . VAL A 1 89 ? 18.053 6.517 -15.140 1.00 96.44 89 VAL A O 1
ATOM 677 N N . LEU A 1 90 ? 16.118 5.401 -14.913 1.00 94.44 90 LEU A N 1
ATOM 678 C CA . LEU A 1 90 ? 16.732 4.185 -14.394 1.00 94.44 90 LEU A CA 1
ATOM 679 C C . LEU A 1 90 ? 17.262 3.313 -15.545 1.00 94.44 90 LEU A C 1
ATOM 681 O O . LEU A 1 90 ? 16.535 3.038 -16.499 1.00 94.44 90 LEU A O 1
ATOM 685 N N . PRO A 1 91 ? 18.498 2.787 -15.453 1.00 92.50 91 PRO A N 1
ATOM 686 C CA . PRO A 1 91 ? 19.130 2.051 -16.552 1.00 92.50 91 PRO A CA 1
ATOM 687 C C . PRO A 1 91 ? 18.380 0.770 -16.951 1.00 92.50 91 PRO A C 1
ATOM 689 O O . PRO A 1 91 ? 18.458 0.355 -18.104 1.00 92.50 91 PRO A O 1
ATOM 692 N N . GLY A 1 92 ? 17.660 0.143 -16.014 1.00 94.44 92 GLY A N 1
ATOM 693 C CA . GLY A 1 92 ? 16.811 -1.026 -16.261 1.00 94.44 92 GLY A CA 1
ATOM 694 C C . GLY A 1 92 ? 15.315 -0.714 -16.245 1.00 94.44 92 GLY A C 1
ATOM 695 O O . GLY A 1 92 ? 14.509 -1.643 -16.191 1.00 94.44 92 GLY A O 1
ATOM 696 N N . GLY A 1 93 ? 14.922 0.564 -16.220 1.00 96.56 93 GLY A N 1
ATOM 697 C CA . GLY A 1 93 ? 13.537 0.957 -15.989 1.00 96.56 93 GLY A CA 1
ATOM 698 C C . GLY A 1 93 ? 12.985 0.328 -14.710 1.00 96.56 93 GLY A C 1
ATOM 699 O O . GLY A 1 93 ? 13.633 0.332 -13.661 1.00 96.56 93 GLY A O 1
ATOM 700 N N . ASP A 1 94 ? 11.816 -0.296 -14.812 1.00 96.56 94 ASP A N 1
ATOM 701 C CA . ASP A 1 94 ? 11.173 -0.988 -13.693 1.00 96.56 94 ASP A CA 1
ATOM 702 C C . ASP A 1 94 ? 11.785 -2.360 -13.353 1.00 96.56 94 ASP A C 1
ATOM 704 O O . ASP A 1 94 ? 11.420 -2.964 -12.345 1.00 96.56 94 ASP A O 1
ATOM 708 N N . GLN A 1 95 ? 12.723 -2.859 -14.159 1.00 97.44 95 GLN A N 1
ATOM 709 C CA . GLN A 1 95 ? 13.521 -4.053 -13.858 1.00 97.44 95 GLN A CA 1
ATOM 710 C C . GLN A 1 95 ? 14.799 -3.725 -13.077 1.00 97.44 95 GLN A C 1
ATOM 712 O O . GLN A 1 95 ? 15.575 -4.623 -12.765 1.00 97.44 95 GLN A O 1
ATOM 717 N N . THR A 1 96 ? 15.029 -2.454 -12.744 1.00 97.00 96 THR A N 1
ATOM 718 C CA . THR A 1 96 ? 16.174 -2.047 -11.924 1.00 97.00 96 THR A CA 1
ATOM 719 C C . THR A 1 96 ? 16.064 -2.644 -10.520 1.00 97.00 96 THR A C 1
ATOM 721 O O . THR A 1 96 ? 15.013 -2.542 -9.882 1.00 97.00 96 THR A O 1
ATOM 724 N N . GLU A 1 97 ? 17.144 -3.263 -10.039 1.00 95.75 97 GLU A N 1
ATOM 725 C CA . GLU A 1 97 ? 17.254 -3.753 -8.662 1.00 95.75 97 GLU A CA 1
ATOM 726 C C . GLU A 1 97 ? 17.334 -2.578 -7.680 1.00 95.75 97 GLU A C 1
ATOM 728 O O . GLU A 1 97 ? 18.145 -1.664 -7.851 1.00 95.75 97 GLU A O 1
ATOM 733 N N . ILE A 1 98 ? 16.484 -2.604 -6.653 1.00 94.06 98 ILE A N 1
ATOM 734 C CA . ILE A 1 98 ? 16.406 -1.591 -5.596 1.00 94.06 98 ILE A CA 1
ATOM 735 C C . ILE A 1 98 ? 16.374 -2.258 -4.216 1.00 94.06 98 ILE A C 1
ATOM 737 O O . ILE A 1 98 ? 16.076 -3.445 -4.100 1.00 94.06 98 ILE A O 1
ATOM 741 N N . GLY A 1 99 ? 16.667 -1.475 -3.176 1.00 84.94 99 GLY A N 1
ATOM 742 C CA . GLY A 1 99 ? 16.762 -1.936 -1.788 1.00 84.94 99 GLY A CA 1
ATOM 743 C C . GLY A 1 99 ? 18.154 -1.704 -1.190 1.00 84.94 99 GLY A C 1
ATOM 744 O O . GLY A 1 99 ? 19.091 -1.316 -1.892 1.00 84.94 99 GLY A O 1
ATOM 745 N N . GLU A 1 100 ? 18.280 -1.879 0.124 1.00 78.75 100 GLU A N 1
ATOM 746 C CA . GLU A 1 100 ? 19.564 -1.772 0.829 1.00 78.75 100 GLU A CA 1
ATOM 747 C C . GLU A 1 100 ? 20.345 -3.088 0.710 1.00 78.75 100 GLU A C 1
ATOM 749 O O . GLU A 1 100 ? 19.792 -4.157 0.945 1.00 78.75 100 GLU A O 1
ATOM 754 N N . LYS A 1 101 ? 21.640 -3.033 0.381 1.00 51.09 101 LYS A N 1
ATOM 755 C CA . LYS A 1 101 ? 22.508 -4.218 0.498 1.00 51.09 101 LYS A CA 1
ATOM 756 C C . LYS A 1 101 ? 22.678 -4.661 1.945 1.00 51.09 101 LYS A C 1
ATOM 758 O O . LYS A 1 101 ? 22.918 -3.773 2.790 1.00 51.09 101 LYS A O 1
#

pLDDT: mean 95.26, std 5.07, range [51.09, 98.38]

Organism: Cirrhinus mrigala (NCBI:txid683832)

Radius of gyration: 17.92 Å; chains: 1; bounding box: 42×29×45 Å

Foldseek 3Di:
DDDDDDPPDDDDDDDDPPPCPVVVVCVQVVVDDDPDDDHDDPDDDDDQDPDHAADQAFQLCRVCVPPDDDPVVSVVVCVVVVCQVVQVPAPNRRRDGDDDD

Secondary structure (DSSP, 8-state):
------TT--------TTSSHHHHHHHHHT-S---SS-----S------SS----SEEHHHHHHTTSPP-HHHHHHHHHHTT-HHHHHTSTTGGG-EES--

Sequence (101 aa):
INVMVPQGSLLAVVGHVGCGKTSLVSALLGEMEKQEGQISIRGSVAYVPQQAWIQNATLRDNILFGRPYVEQKYRCVLEACALTPDLEVLPGGDQTEIGEK